Protein AF-A0A453I850-F1 (afdb_monomer_lite)

pLDDT: mean 77.27, std 9.9, range [50.84, 92.44]

Sequence (114 aa):
WMQDFEAFQTALDSDSSYSSSFTRSLSLVLDEFYNNLRSVGVSAVSGTGIDAFFEAIEASANEYMETYRSVPYHIVLQFLNELLILKTKELISCYHLTILSGLILTRGLLKRRD

Radius of gyration: 33.33 Å; chains: 1; bounding box: 68×20×93 Å

Foldseek 3Di:
DQQDLVVVVVVLVVDPDPVSVVCVVCVVVSNVVSVPDDDWDADPVVRPGVVVVVVSVVVVVVCCCPPPVCVVVVVVVVVVVVVVVVVVVVVVVVVVVVVVVVVVVVVVVVVVVD

Structure (mmCIF, N/CA/C/O backbone):
data_AF-A0A453I850-F1
#
_entry.id   AF-A0A453I850-F1
#
loop_
_atom_site.group_PDB
_atom_site.id
_atom_site.type_symbol
_atom_site.label_atom_id
_atom_site.label_alt_id
_atom_site.label_comp_id
_atom_site.label_asym_id
_atom_site.label_entity_id
_atom_site.label_seq_id
_atom_site.pdbx_PDB_ins_code
_atom_site.Cartn_x
_atom_site.Cartn_y
_atom_site.Cartn_z
_atom_site.occupancy
_atom_site.B_iso_or_equiv
_atom_site.auth_seq_id
_atom_site.auth_comp_id
_atom_site.auth_asym_id
_atom_site.auth_atom_id
_atom_site.pdbx_PDB_model_num
ATOM 1 N N . TRP A 1 1 ? 11.271 -4.985 -16.773 1.00 57.28 1 TRP A N 1
ATOM 2 C CA . TRP A 1 1 ? 12.174 -4.059 -16.065 1.00 57.28 1 TRP A CA 1
ATOM 3 C C . TRP A 1 1 ? 11.668 -3.741 -14.658 1.00 57.28 1 TRP A C 1
ATOM 5 O O . TRP A 1 1 ? 12.445 -3.905 -13.742 1.00 57.28 1 TRP A O 1
ATOM 15 N N . MET A 1 2 ? 10.392 -3.380 -14.432 1.00 59.34 2 MET A N 1
ATOM 16 C CA . MET A 1 2 ? 9.898 -3.038 -13.074 1.00 59.34 2 MET A CA 1
ATOM 17 C C . MET A 1 2 ? 9.814 -4.199 -12.063 1.00 59.34 2 MET A C 1
ATOM 19 O O . MET A 1 2 ? 9.802 -3.938 -10.872 1.00 59.34 2 MET A O 1
ATOM 23 N N . GLN A 1 3 ? 9.746 -5.452 -12.520 1.00 62.00 3 GLN A N 1
ATOM 24 C CA . GLN A 1 3 ? 9.727 -6.648 -11.656 1.00 62.00 3 GLN A CA 1
ATOM 25 C C . GLN A 1 3 ? 10.963 -7.539 -11.850 1.00 62.00 3 GLN A C 1
ATOM 27 O O . GLN A 1 3 ? 10.990 -8.682 -11.410 1.00 62.00 3 GLN A O 1
ATOM 32 N N . ASP A 1 4 ? 11.960 -7.049 -12.589 1.00 67.81 4 ASP A N 1
ATOM 33 C CA . ASP A 1 4 ? 13.152 -7.816 -12.941 1.00 67.81 4 ASP A CA 1
ATOM 34 C C . ASP A 1 4 ? 14.378 -6.927 -12.741 1.00 67.81 4 ASP A C 1
ATOM 36 O O . ASP A 1 4 ? 14.637 -6.009 -13.528 1.00 67.81 4 ASP A O 1
ATOM 40 N N . PHE A 1 5 ? 15.102 -7.215 -11.661 1.00 68.06 5 PHE A N 1
ATOM 41 C CA . PHE A 1 5 ? 16.283 -6.480 -11.229 1.00 68.06 5 PHE A CA 1
ATOM 42 C C . PHE A 1 5 ? 17.402 -6.494 -12.283 1.00 68.06 5 PHE A C 1
ATOM 44 O O . PHE A 1 5 ? 18.088 -5.489 -12.472 1.00 68.06 5 PHE A O 1
ATOM 51 N N . GLU A 1 6 ? 17.572 -7.591 -13.022 1.00 71.06 6 GLU A N 1
ATOM 52 C CA . GLU A 1 6 ? 18.621 -7.713 -14.042 1.00 71.06 6 GLU A CA 1
ATOM 53 C C . GLU A 1 6 ? 18.275 -6.880 -15.285 1.00 71.06 6 GLU A C 1
ATOM 55 O O . GLU A 1 6 ? 19.114 -6.142 -15.821 1.00 71.06 6 GLU A O 1
ATOM 60 N N . ALA A 1 7 ? 16.999 -6.894 -15.682 1.00 72.94 7 ALA A N 1
ATOM 61 C CA . ALA A 1 7 ? 16.490 -6.021 -16.735 1.00 72.94 7 ALA A CA 1
ATOM 62 C C . ALA A 1 7 ? 16.521 -4.530 -16.336 1.00 72.94 7 ALA A C 1
ATOM 64 O O . ALA A 1 7 ? 16.717 -3.671 -17.197 1.00 72.94 7 ALA A O 1
ATOM 65 N N . PHE A 1 8 ? 16.336 -4.208 -15.051 1.00 69.25 8 PHE A N 1
ATOM 66 C CA . PHE A 1 8 ? 16.454 -2.848 -14.512 1.00 69.25 8 PHE A CA 1
ATOM 67 C C . PHE A 1 8 ? 17.897 -2.331 -14.580 1.00 69.25 8 PHE A C 1
ATOM 69 O O . PHE A 1 8 ? 18.131 -1.227 -15.073 1.00 69.25 8 PHE A O 1
ATOM 76 N N . GLN A 1 9 ? 18.872 -3.146 -14.170 1.00 70.75 9 GLN A N 1
ATOM 77 C CA . GLN A 1 9 ? 20.292 -2.782 -14.226 1.00 70.75 9 GLN A CA 1
ATOM 78 C C . GLN A 1 9 ? 20.786 -2.609 -15.663 1.00 70.75 9 GLN A C 1
ATOM 80 O O . GLN A 1 9 ? 21.467 -1.633 -15.961 1.00 70.75 9 GLN A O 1
ATOM 85 N N . THR A 1 10 ? 20.365 -3.488 -16.574 1.00 76.81 10 THR A N 1
ATOM 86 C CA . THR A 1 10 ? 20.718 -3.386 -17.999 1.00 76.81 10 THR A CA 1
ATOM 87 C C . THR A 1 10 ? 20.169 -2.101 -18.633 1.00 76.81 10 THR A C 1
ATOM 89 O O . THR A 1 10 ? 20.846 -1.463 -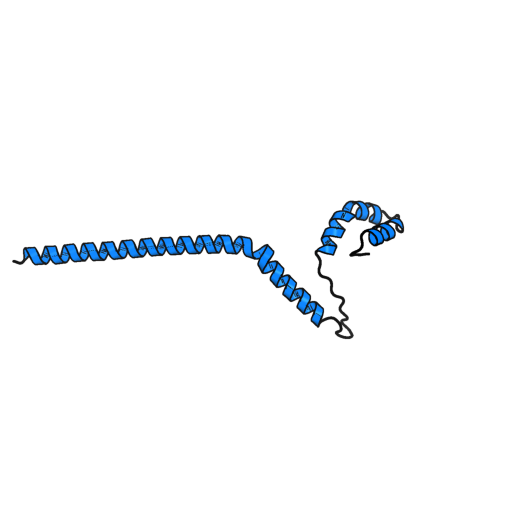19.438 1.00 76.81 10 THR A O 1
ATOM 92 N N . ALA A 1 11 ? 18.958 -1.681 -18.248 1.00 72.44 11 ALA A N 1
ATOM 93 C CA . ALA A 1 11 ? 18.382 -0.417 -18.701 1.00 72.44 11 ALA A CA 1
ATOM 94 C C . ALA A 1 11 ? 19.130 0.800 -18.125 1.00 72.44 11 ALA A C 1
ATOM 96 O O . ALA A 1 11 ? 19.368 1.764 -18.850 1.00 72.44 11 ALA A O 1
ATOM 97 N N . LEU A 1 12 ? 19.557 0.745 -16.859 1.00 70.38 12 LEU A N 1
ATOM 98 C CA . LEU A 1 12 ? 20.367 1.804 -16.245 1.00 70.38 12 LEU A CA 1
ATOM 99 C C . LEU A 1 12 ? 21.768 1.913 -16.843 1.00 70.38 12 LEU A C 1
ATOM 101 O O . LEU A 1 12 ? 22.261 3.022 -17.015 1.00 70.38 12 LEU A O 1
ATOM 105 N N . ASP A 1 13 ? 22.393 0.792 -17.191 1.00 68.06 13 ASP A N 1
ATOM 106 C CA . ASP A 1 13 ? 23.719 0.780 -17.818 1.00 68.06 13 ASP A CA 1
ATOM 107 C C . ASP A 1 13 ? 23.697 1.351 -19.241 1.00 68.06 13 ASP A C 1
ATOM 109 O O . ASP A 1 13 ? 24.721 1.822 -19.738 1.00 68.06 13 ASP A O 1
ATOM 113 N N . SER A 1 14 ? 22.523 1.369 -19.878 1.00 68.88 14 SER A N 1
ATOM 114 C CA . SER A 1 14 ? 22.321 1.998 -21.185 1.00 68.88 14 SER A CA 1
ATOM 115 C C . SER A 1 14 ? 22.168 3.526 -21.135 1.00 68.88 14 SER A C 1
ATOM 117 O O . SER A 1 14 ? 22.311 4.177 -22.171 1.00 68.88 14 SER A O 1
ATOM 119 N N . ASP A 1 15 ? 21.924 4.113 -19.957 1.00 64.12 15 ASP A N 1
ATOM 120 C CA . ASP A 1 15 ? 21.710 5.552 -19.777 1.00 64.12 15 ASP A CA 1
ATOM 121 C C . ASP A 1 15 ? 22.765 6.127 -18.813 1.00 64.12 15 ASP A C 1
ATOM 123 O O . ASP A 1 15 ? 22.722 5.907 -17.609 1.00 64.12 15 ASP A O 1
ATOM 127 N N . SER A 1 16 ? 23.755 6.875 -19.310 1.00 61.62 16 SER A N 1
ATOM 128 C CA . SER A 1 16 ? 24.848 7.428 -18.483 1.00 61.62 16 SER A CA 1
ATOM 129 C C . SER A 1 16 ? 24.521 8.787 -17.839 1.00 61.62 16 SER A C 1
ATOM 131 O O . SER A 1 16 ? 25.422 9.526 -17.437 1.00 61.62 16 SER A O 1
ATOM 133 N N . SER A 1 17 ? 23.243 9.164 -17.798 1.00 69.12 17 SER A N 1
ATOM 134 C CA . SER A 1 17 ? 22.773 10.450 -17.276 1.00 69.12 17 SER A CA 1
ATOM 135 C C . SER A 1 17 ? 22.871 10.535 -15.744 1.00 69.12 17 SER A C 1
ATOM 137 O O . SER A 1 17 ? 22.851 9.529 -15.049 1.00 69.12 17 SER A O 1
ATOM 139 N N . TYR A 1 18 ? 22.902 11.742 -15.164 1.00 55.81 18 TYR A N 1
ATOM 140 C CA . TYR A 1 18 ? 22.868 11.935 -13.696 1.00 55.81 18 TYR A CA 1
ATOM 141 C C . TYR A 1 18 ? 21.721 11.159 -13.011 1.00 55.81 18 TYR A C 1
ATOM 143 O O . TYR A 1 18 ? 21.893 10.607 -11.921 1.00 55.81 18 TYR A O 1
ATOM 151 N N . SER A 1 19 ? 20.581 11.039 -13.698 1.00 65.44 19 SER A N 1
ATOM 152 C CA . SER A 1 19 ? 19.441 10.220 -13.286 1.00 65.44 19 SER A CA 1
ATOM 153 C C . SER A 1 19 ? 19.797 8.746 -13.059 1.00 65.44 19 SER A C 1
ATOM 155 O O . SER A 1 19 ? 19.277 8.157 -12.121 1.00 65.44 19 SER A O 1
ATOM 157 N N . SER A 1 20 ? 20.712 8.143 -13.827 1.00 66.75 20 SER A N 1
ATOM 158 C CA . SER A 1 20 ? 21.073 6.729 -13.658 1.00 66.75 20 SER A CA 1
ATOM 159 C C . SER A 1 20 ? 21.977 6.475 -12.457 1.00 66.75 20 SER A C 1
ATOM 161 O O . SER A 1 20 ? 21.801 5.478 -11.761 1.00 66.75 20 SER A O 1
ATOM 163 N N . SER A 1 21 ? 22.881 7.405 -12.131 1.00 66.69 21 SER A N 1
ATOM 164 C CA . SER A 1 21 ? 23.682 7.328 -10.899 1.00 66.69 21 SER A CA 1
ATOM 165 C C . SER A 1 21 ? 22.808 7.474 -9.645 1.00 66.69 21 SER A C 1
ATOM 167 O O . SER A 1 21 ? 22.995 6.744 -8.670 1.00 66.69 21 SER A O 1
ATOM 169 N N . PHE A 1 22 ? 21.806 8.361 -9.685 1.00 72.25 22 PHE A N 1
ATOM 170 C CA . PHE A 1 22 ? 20.808 8.498 -8.620 1.00 72.25 22 PHE A CA 1
ATOM 171 C C . PHE A 1 22 ? 19.920 7.250 -8.502 1.00 72.25 22 PHE A C 1
ATOM 173 O O . PHE A 1 22 ? 19.811 6.671 -7.421 1.00 72.25 22 PHE A O 1
ATOM 180 N N . THR A 1 23 ? 19.354 6.767 -9.609 1.00 71.56 23 THR A N 1
ATOM 181 C CA . THR A 1 23 ? 18.512 5.564 -9.620 1.00 71.56 23 THR A CA 1
ATOM 182 C C . THR A 1 23 ? 19.285 4.306 -9.214 1.00 71.56 23 THR A C 1
ATOM 184 O O . THR A 1 23 ? 18.735 3.464 -8.512 1.00 71.56 23 THR A O 1
ATOM 187 N N . ARG A 1 24 ? 20.584 4.206 -9.530 1.00 75.00 24 ARG A N 1
ATOM 188 C CA . ARG A 1 24 ? 21.463 3.135 -9.031 1.00 75.00 24 ARG A CA 1
ATOM 189 C C . ARG A 1 24 ? 21.610 3.187 -7.507 1.00 75.00 24 ARG A C 1
ATOM 191 O O . ARG A 1 24 ? 21.536 2.139 -6.868 1.00 75.00 24 ARG A O 1
ATOM 198 N N . SER A 1 25 ? 21.736 4.381 -6.917 1.00 78.00 25 SER A N 1
ATOM 199 C CA . SER A 1 25 ? 21.774 4.550 -5.453 1.00 78.00 25 SER A CA 1
ATOM 200 C C . SER A 1 25 ? 20.447 4.217 -4.753 1.00 78.00 25 SER A C 1
ATOM 202 O O . SER A 1 25 ? 20.457 3.838 -3.586 1.00 78.00 25 SER A O 1
ATOM 204 N N . LEU A 1 26 ? 19.322 4.289 -5.473 1.00 75.75 26 LEU A N 1
ATOM 205 C CA . LEU A 1 26 ? 17.982 3.950 -4.976 1.00 75.75 26 LEU A CA 1
ATOM 206 C C . LEU A 1 26 ? 17.475 2.570 -5.418 1.00 75.75 26 LEU A C 1
ATOM 208 O O . LEU A 1 26 ? 16.368 2.194 -5.049 1.00 75.75 26 LEU A O 1
ATOM 212 N N . SER A 1 27 ? 18.254 1.820 -6.196 1.00 75.06 27 SER A N 1
ATOM 213 C CA . SER A 1 27 ? 17.817 0.591 -6.877 1.00 75.06 27 SER A CA 1
ATOM 214 C C . SER A 1 27 ? 17.162 -0.434 -5.947 1.00 75.06 27 SER A C 1
ATOM 216 O O . SER A 1 27 ? 16.106 -0.956 -6.281 1.00 75.06 27 SER A O 1
ATOM 218 N N . LEU A 1 28 ? 17.723 -0.655 -4.753 1.00 71.69 28 LEU A N 1
ATOM 219 C CA . LEU A 1 28 ? 17.167 -1.573 -3.749 1.00 71.69 28 LEU A CA 1
ATOM 220 C C . LEU A 1 28 ? 15.834 -1.085 -3.164 1.00 71.69 28 LEU A C 1
ATOM 222 O O . LEU A 1 28 ? 14.913 -1.871 -2.979 1.00 71.69 28 LEU A O 1
ATOM 226 N N . VAL A 1 29 ? 15.717 0.220 -2.907 1.00 77.62 29 VAL A N 1
ATOM 227 C CA . VAL A 1 29 ? 14.480 0.825 -2.385 1.00 77.62 29 VAL A CA 1
ATOM 228 C C . VAL A 1 29 ? 13.388 0.810 -3.452 1.00 77.62 29 VAL A C 1
ATOM 230 O O . VAL A 1 29 ? 12.221 0.593 -3.147 1.00 77.62 29 VAL A O 1
ATOM 233 N N . LEU A 1 30 ? 13.763 1.037 -4.711 1.00 74.94 30 LEU A N 1
ATOM 234 C CA . LEU A 1 30 ? 12.842 1.001 -5.840 1.00 74.94 30 LEU A CA 1
ATOM 235 C C . LEU A 1 30 ? 12.367 -0.421 -6.136 1.00 74.94 30 LEU A C 1
ATOM 237 O O . LEU A 1 30 ? 11.190 -0.591 -6.424 1.00 74.94 30 LEU A O 1
ATOM 241 N N . ASP A 1 31 ? 13.237 -1.424 -6.026 1.00 74.81 31 ASP A N 1
ATOM 242 C CA . ASP A 1 31 ? 12.850 -2.830 -6.170 1.00 74.81 31 ASP A CA 1
ATOM 243 C C . ASP A 1 31 ? 11.802 -3.221 -5.119 1.00 74.81 31 ASP A C 1
ATOM 245 O O . ASP A 1 31 ? 10.715 -3.686 -5.458 1.00 74.81 31 ASP A O 1
ATOM 249 N N . GLU A 1 32 ? 12.049 -2.913 -3.844 1.00 74.12 32 GLU A N 1
ATOM 250 C CA . GLU A 1 32 ? 11.069 -3.150 -2.779 1.00 74.12 32 GLU A CA 1
ATOM 251 C C . GLU A 1 32 ? 9.777 -2.337 -2.986 1.00 74.12 32 GLU A C 1
ATOM 253 O O . GLU A 1 32 ? 8.674 -2.845 -2.784 1.00 74.12 32 GLU A O 1
ATOM 258 N N . PHE A 1 33 ? 9.879 -1.094 -3.457 1.00 75.75 33 PHE A N 1
ATOM 259 C CA . PHE A 1 33 ? 8.715 -0.261 -3.755 1.00 75.75 33 PHE A CA 1
ATOM 260 C C . PHE A 1 33 ? 7.854 -0.829 -4.895 1.00 75.75 33 PHE A C 1
ATOM 262 O O . PHE A 1 33 ? 6.634 -0.902 -4.755 1.00 75.75 33 PHE A O 1
ATOM 269 N N . TYR A 1 34 ? 8.462 -1.257 -6.006 1.00 73.81 34 TYR A N 1
ATOM 270 C CA . TYR A 1 34 ? 7.733 -1.807 -7.155 1.00 73.81 34 TYR A CA 1
ATOM 271 C C . TYR A 1 34 ? 7.208 -3.223 -6.903 1.00 73.81 34 TYR A C 1
ATOM 273 O O . TYR A 1 34 ? 6.150 -3.566 -7.429 1.00 73.81 34 TYR A O 1
ATOM 281 N N . ASN A 1 35 ? 7.881 -4.012 -6.062 1.00 74.25 35 ASN A N 1
ATOM 282 C CA . ASN A 1 35 ? 7.402 -5.334 -5.655 1.00 74.25 35 ASN A CA 1
ATOM 283 C C . ASN A 1 35 ? 6.158 -5.256 -4.758 1.00 74.25 35 ASN A C 1
ATOM 285 O O . ASN A 1 35 ? 5.279 -6.110 -4.850 1.00 74.25 35 ASN A O 1
ATOM 289 N N . ASN A 1 36 ? 6.046 -4.213 -3.932 1.00 74.25 36 ASN A N 1
ATOM 290 C CA . ASN A 1 36 ? 4.885 -4.010 -3.063 1.00 74.25 36 ASN A CA 1
ATOM 291 C C . ASN A 1 36 ? 3.708 -3.300 -3.760 1.00 74.25 36 ASN A C 1
ATOM 293 O O . ASN A 1 36 ? 2.610 -3.233 -3.205 1.00 74.25 36 ASN A O 1
ATOM 297 N N . LEU A 1 37 ? 3.899 -2.758 -4.969 1.00 76.62 37 LEU A N 1
ATOM 298 C CA . LEU A 1 37 ? 2.876 -1.968 -5.649 1.00 76.62 37 LEU A CA 1
ATOM 299 C C . LEU A 1 37 ? 2.077 -2.815 -6.644 1.00 76.62 37 LEU A C 1
ATOM 301 O O . LEU A 1 37 ? 2.576 -3.273 -7.672 1.00 76.62 37 LEU A O 1
ATOM 305 N N . ARG A 1 38 ? 0.782 -2.972 -6.372 1.00 77.44 38 ARG A N 1
ATOM 306 C CA . ARG A 1 38 ? -0.140 -3.646 -7.290 1.00 77.44 38 ARG A CA 1
ATOM 307 C C . ARG A 1 38 ? -0.457 -2.734 -8.467 1.00 77.44 38 ARG A C 1
ATOM 309 O O . ARG A 1 38 ? -1.070 -1.683 -8.302 1.00 77.44 38 ARG A O 1
ATOM 316 N N . SER A 1 39 ? -0.025 -3.135 -9.658 1.00 79.19 39 SER A N 1
ATOM 317 C CA . SER A 1 39 ? -0.231 -2.382 -10.896 1.00 79.19 39 SER A CA 1
ATOM 318 C C . SER A 1 39 ? -1.166 -3.134 -11.841 1.00 79.19 39 SER A C 1
ATOM 320 O O . SER A 1 39 ? -1.049 -4.344 -12.023 1.0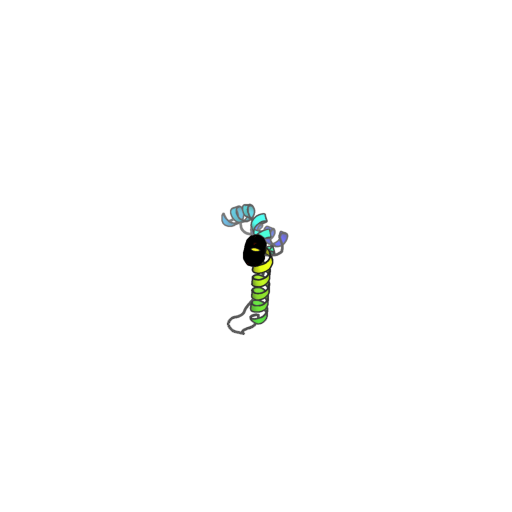0 79.19 39 SER A O 1
ATOM 322 N N . VAL A 1 40 ? -2.114 -2.410 -12.441 1.00 82.06 40 VAL A N 1
ATOM 323 C CA . VAL A 1 40 ? -3.069 -2.945 -13.421 1.00 82.06 40 VAL A CA 1
ATOM 324 C C . VAL A 1 40 ? -3.099 -2.011 -14.624 1.00 82.06 40 VAL A C 1
ATOM 326 O O . VAL A 1 40 ? -3.216 -0.795 -14.475 1.00 82.06 40 VAL A O 1
ATOM 329 N N . GLY A 1 41 ? -2.974 -2.571 -15.827 1.00 81.75 41 GLY A N 1
ATOM 330 C CA . GLY A 1 41 ? -3.103 -1.813 -17.068 1.00 81.75 41 GLY A CA 1
ATOM 331 C C . GLY A 1 41 ? -4.571 -1.572 -17.406 1.00 81.75 41 GLY A C 1
ATOM 332 O O . GLY A 1 41 ? -5.325 -2.529 -17.571 1.00 81.75 41 GLY A O 1
ATOM 333 N N . VAL A 1 42 ? -4.968 -0.306 -17.548 1.00 84.19 42 VAL A N 1
ATOM 334 C CA . VAL A 1 42 ? -6.331 0.077 -17.941 1.00 84.19 42 VAL A CA 1
ATOM 335 C C . VAL A 1 42 ? -6.321 0.913 -19.213 1.00 84.19 42 VAL A C 1
ATOM 337 O O . VAL A 1 42 ? -5.446 1.754 -19.416 1.00 84.19 42 VAL A O 1
ATOM 340 N N . SER A 1 43 ? -7.319 0.703 -20.068 1.00 83.25 43 SER A N 1
ATOM 341 C CA . SER A 1 43 ? -7.568 1.549 -21.235 1.00 83.25 43 SER A CA 1
ATOM 342 C C . SER A 1 43 ? -8.869 2.315 -21.043 1.00 83.25 43 SER A C 1
ATOM 344 O O . SER A 1 43 ? -9.950 1.727 -21.031 1.00 83.25 43 SER A O 1
ATOM 346 N N . ALA A 1 44 ? -8.773 3.642 -20.947 1.00 78.00 44 ALA A N 1
ATOM 347 C CA . ALA A 1 44 ? -9.934 4.522 -20.812 1.00 78.00 44 ALA A CA 1
ATOM 348 C C . ALA A 1 44 ? -10.825 4.550 -22.070 1.00 78.00 44 ALA A C 1
ATOM 350 O O . ALA A 1 44 ? -11.985 4.938 -21.992 1.00 78.00 44 ALA A O 1
ATOM 351 N N . VAL A 1 45 ? -10.288 4.142 -23.227 1.00 77.50 45 VAL A N 1
ATOM 352 C CA . VAL A 1 45 ? -10.994 4.185 -24.519 1.00 77.50 45 VAL A CA 1
ATOM 353 C C . VAL A 1 45 ? -11.824 2.924 -24.750 1.00 77.50 45 VAL A C 1
ATOM 355 O O . VAL A 1 45 ? -12.959 3.008 -25.205 1.00 77.50 45 VAL A O 1
ATOM 358 N N . SER A 1 46 ? -11.265 1.753 -24.441 1.00 78.44 46 SER A N 1
ATOM 359 C CA . SER A 1 46 ? -11.925 0.455 -24.639 1.00 78.44 46 SER A CA 1
ATOM 360 C C . SER A 1 46 ? -12.576 -0.098 -23.370 1.00 78.44 46 SER A C 1
ATOM 362 O O . SER A 1 46 ? -13.252 -1.119 -23.439 1.00 78.44 46 SER A O 1
ATOM 364 N N . GLY A 1 47 ? -12.348 0.526 -22.208 1.00 76.44 47 GLY A N 1
ATOM 365 C CA . GLY A 1 47 ? -12.814 0.034 -20.906 1.00 76.44 47 GLY A CA 1
ATOM 366 C C . GLY A 1 47 ? -12.119 -1.250 -20.439 1.00 76.44 47 GLY A C 1
ATOM 367 O O . GLY A 1 47 ? -12.458 -1.801 -19.395 1.00 76.44 47 GLY A O 1
ATOM 368 N N . THR A 1 48 ? -11.134 -1.744 -21.191 1.00 82.50 48 THR A N 1
ATOM 369 C CA . THR A 1 48 ? -10.425 -2.987 -20.880 1.00 82.50 48 THR A CA 1
ATOM 370 C C . THR A 1 48 ? -9.544 -2.803 -19.647 1.00 82.50 48 THR A C 1
ATOM 372 O O . THR A 1 48 ? -8.755 -1.857 -19.591 1.00 82.50 48 THR A O 1
ATOM 375 N N . GLY A 1 49 ? -9.654 -3.729 -18.692 1.00 82.19 49 GLY A N 1
ATOM 376 C CA . GLY A 1 49 ? -8.850 -3.752 -17.465 1.00 82.19 49 GLY A CA 1
ATOM 377 C C . GLY A 1 49 ? -9.484 -3.049 -16.260 1.00 82.19 49 GLY A C 1
ATOM 378 O O . GLY A 1 49 ? -8.914 -3.107 -15.175 1.00 82.19 49 GLY A O 1
ATOM 379 N N . ILE A 1 50 ? -10.658 -2.422 -16.414 1.00 83.81 50 ILE A N 1
ATOM 380 C CA . ILE A 1 50 ? -11.350 -1.730 -15.312 1.00 83.81 50 ILE A CA 1
ATOM 381 C C . ILE A 1 50 ? -11.797 -2.704 -14.208 1.00 83.81 50 ILE A C 1
ATOM 383 O O . ILE A 1 50 ? -11.656 -2.381 -13.032 1.00 83.81 50 ILE A O 1
ATOM 387 N N . ASP A 1 51 ? -12.264 -3.904 -14.560 1.00 84.81 51 ASP A N 1
ATOM 388 C CA . ASP A 1 51 ? -12.684 -4.904 -13.565 1.00 84.81 51 ASP A CA 1
ATOM 389 C C . ASP A 1 51 ? -11.508 -5.338 -12.676 1.00 84.81 51 ASP A C 1
ATOM 391 O O . ASP A 1 51 ? -11.590 -5.283 -11.450 1.00 84.81 51 ASP A O 1
ATOM 395 N N . ALA A 1 52 ? -10.366 -5.649 -13.297 1.00 84.81 52 ALA A N 1
ATOM 396 C CA . ALA A 1 52 ? -9.130 -5.990 -12.592 1.00 84.81 52 ALA A CA 1
ATOM 397 C C . ALA A 1 52 ? -8.593 -4.820 -11.743 1.00 84.81 52 ALA A C 1
ATOM 399 O O . ALA A 1 52 ? -7.970 -5.031 -10.705 1.00 84.81 52 ALA A O 1
ATOM 400 N N . PHE A 1 53 ? -8.839 -3.575 -12.160 1.00 85.88 53 PHE A N 1
ATOM 401 C CA . PHE A 1 53 ? -8.483 -2.390 -11.382 1.00 85.88 53 PHE A CA 1
ATOM 402 C C . PHE A 1 53 ? -9.321 -2.270 -10.105 1.00 85.88 53 PHE A C 1
ATOM 404 O O . PHE A 1 53 ? -8.764 -2.014 -9.037 1.00 85.88 53 PHE A O 1
ATOM 411 N N . PHE A 1 54 ? -10.636 -2.496 -10.183 1.00 86.75 54 PHE A N 1
ATOM 412 C CA . PHE A 1 54 ? -11.495 -2.482 -8.997 1.00 86.75 54 PHE A CA 1
ATOM 413 C C . PHE A 1 54 ? -11.176 -3.628 -8.033 1.00 86.75 54 PHE A C 1
ATOM 415 O O . PHE A 1 54 ? -11.104 -3.389 -6.828 1.00 86.75 54 PHE A O 1
ATOM 422 N N . GLU A 1 55 ? -10.889 -4.824 -8.546 1.00 88.75 55 GLU A N 1
ATOM 423 C CA . GLU A 1 55 ? -10.437 -5.961 -7.732 1.00 88.75 55 GLU A CA 1
ATOM 424 C C . GLU A 1 55 ? -9.114 -5.648 -7.008 1.00 88.75 55 GLU A C 1
ATOM 426 O O . GLU A 1 55 ? -8.978 -5.862 -5.800 1.00 88.75 55 GLU A O 1
ATOM 431 N N . ALA A 1 56 ? -8.149 -5.047 -7.714 1.00 87.00 56 ALA A N 1
ATOM 432 C CA . ALA A 1 56 ? -6.889 -4.622 -7.115 1.00 87.00 56 ALA A CA 1
ATOM 433 C C . ALA A 1 56 ? -7.085 -3.541 -6.036 1.00 87.00 56 ALA A C 1
ATOM 435 O O . ALA A 1 56 ? -6.379 -3.564 -5.022 1.00 87.00 56 ALA A O 1
ATOM 436 N N . ILE A 1 57 ? -8.043 -2.622 -6.205 1.00 87.19 57 ILE A N 1
ATOM 437 C CA . ILE A 1 57 ? -8.397 -1.626 -5.180 1.00 87.19 57 ILE A CA 1
ATOM 438 C C . ILE A 1 57 ? -9.020 -2.295 -3.959 1.00 87.19 57 ILE A C 1
ATOM 440 O O . ILE A 1 57 ? -8.606 -1.996 -2.840 1.00 87.19 57 ILE A O 1
ATOM 444 N N . GLU A 1 58 ? -9.987 -3.190 -4.147 1.00 88.38 58 GLU A N 1
ATOM 445 C CA . GLU A 1 58 ? -10.677 -3.859 -3.043 1.00 88.38 58 GLU A CA 1
ATOM 446 C C . GLU A 1 58 ? -9.694 -4.666 -2.191 1.00 88.38 58 GLU A C 1
ATOM 448 O O . GLU A 1 58 ? -9.623 -4.490 -0.974 1.00 88.38 58 GLU A O 1
ATOM 453 N N . ALA A 1 59 ? -8.829 -5.452 -2.832 1.00 86.00 59 ALA A N 1
ATOM 454 C CA . ALA A 1 59 ? -7.770 -6.160 -2.129 1.00 86.00 59 ALA A CA 1
ATOM 455 C C . ALA A 1 59 ? -6.783 -5.194 -1.429 1.00 86.00 59 ALA A C 1
ATOM 457 O O . ALA A 1 59 ? -6.172 -5.557 -0.428 1.00 86.00 59 ALA A O 1
ATOM 458 N N . SER A 1 60 ? -6.582 -3.970 -1.944 1.00 84.75 60 SER A N 1
ATOM 459 C CA . SER A 1 60 ? -5.707 -2.944 -1.324 1.00 84.75 60 SER A CA 1
ATOM 460 C C . SER A 1 60 ? -6.354 -2.320 -0.105 1.00 84.75 60 SER A C 1
ATOM 462 O O . SER A 1 60 ? -5.696 -2.111 0.912 1.00 84.75 60 SER A O 1
ATOM 464 N N . ALA A 1 61 ? -7.659 -2.079 -0.174 1.00 85.31 61 ALA A N 1
ATOM 465 C CA . ALA A 1 61 ? -8.440 -1.628 0.961 1.00 85.31 61 ALA A CA 1
ATOM 466 C C . ALA A 1 61 ? -8.445 -2.678 2.083 1.00 85.31 61 ALA A C 1
ATOM 468 O O . ALA A 1 61 ? -8.242 -2.320 3.243 1.00 85.31 61 ALA A O 1
ATOM 469 N N . ASN A 1 62 ? -8.605 -3.960 1.747 1.00 84.94 62 ASN A N 1
ATOM 470 C CA . ASN A 1 62 ? -8.577 -5.049 2.725 1.00 84.94 62 ASN A CA 1
ATOM 471 C C . ASN A 1 62 ? -7.204 -5.172 3.403 1.00 84.94 62 ASN A C 1
ATOM 473 O O . ASN A 1 62 ? -7.134 -5.144 4.630 1.00 84.94 62 ASN A O 1
ATOM 477 N N . GLU A 1 63 ? -6.112 -5.181 2.630 1.00 82.50 63 GLU A N 1
ATOM 478 C CA . GLU A 1 63 ? -4.747 -5.186 3.179 1.00 82.50 63 GLU A CA 1
ATOM 479 C C . GLU A 1 63 ? -4.487 -3.974 4.091 1.00 82.50 63 GLU A C 1
ATOM 481 O O . GLU A 1 63 ? -3.910 -4.104 5.171 1.00 82.50 63 GLU A O 1
ATOM 486 N N . TYR A 1 64 ? -4.970 -2.786 3.715 1.00 81.44 64 TYR A N 1
ATOM 487 C CA . TYR A 1 64 ? -4.866 -1.596 4.559 1.00 81.44 64 TYR A CA 1
ATOM 488 C C . TYR A 1 64 ? -5.606 -1.762 5.896 1.00 81.44 64 TYR A C 1
ATOM 490 O O . TYR A 1 64 ? -5.086 -1.407 6.960 1.00 81.44 64 TYR A O 1
ATOM 498 N N . MET A 1 65 ? -6.822 -2.308 5.857 1.00 78.50 65 MET A N 1
ATOM 499 C CA . MET A 1 65 ? -7.636 -2.541 7.050 1.00 78.50 65 MET A CA 1
ATOM 500 C C . MET A 1 65 ? -6.995 -3.570 7.990 1.00 78.50 65 MET A C 1
ATOM 502 O O . MET A 1 65 ? -6.991 -3.367 9.206 1.00 78.50 65 MET A O 1
ATOM 506 N N . GLU A 1 66 ? -6.425 -4.637 7.437 1.00 77.69 66 GLU A N 1
ATOM 507 C CA . GLU A 1 66 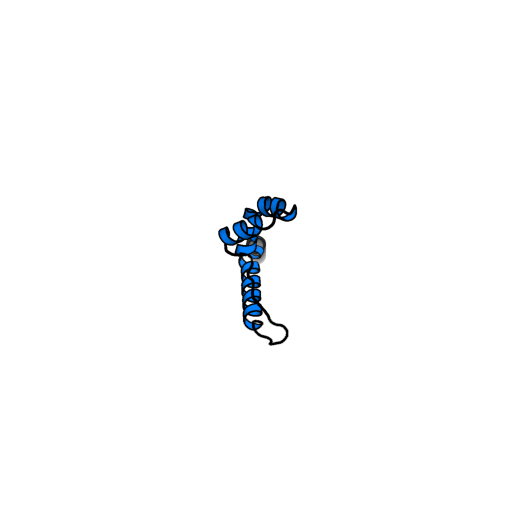? -5.821 -5.731 8.201 1.00 77.69 66 GLU A CA 1
ATOM 508 C C . GLU A 1 66 ? -4.422 -5.404 8.720 1.00 77.69 66 GLU A C 1
ATOM 510 O O . GLU A 1 66 ? -4.133 -5.668 9.884 1.00 77.69 66 GLU A O 1
ATOM 515 N N . THR A 1 67 ? -3.560 -4.793 7.914 1.00 74.19 67 THR A N 1
ATOM 516 C CA . THR A 1 67 ? -2.146 -4.604 8.274 1.00 74.19 67 THR A CA 1
ATOM 517 C C . THR A 1 67 ? -1.904 -3.264 8.962 1.00 74.19 67 THR A C 1
ATOM 519 O O . THR A 1 67 ? -1.181 -3.188 9.954 1.00 74.19 67 THR A O 1
ATOM 522 N N . TYR A 1 68 ? -2.541 -2.194 8.479 1.00 68.88 68 TYR A N 1
ATOM 523 C CA . TYR A 1 68 ? -2.252 -0.833 8.940 1.00 68.88 68 TYR A CA 1
ATOM 524 C C . TYR A 1 68 ? -3.281 -0.307 9.941 1.00 68.88 68 TYR A C 1
ATOM 526 O O . TYR A 1 68 ? -2.926 0.422 10.870 1.00 68.88 68 TYR A O 1
ATOM 534 N N . ARG A 1 69 ? -4.560 -0.674 9.786 1.00 63.38 69 ARG A N 1
ATOM 535 C CA . ARG A 1 69 ? -5.623 -0.230 10.698 1.00 63.38 69 ARG A CA 1
ATOM 536 C C . ARG A 1 69 ? -5.827 -1.175 11.886 1.00 63.38 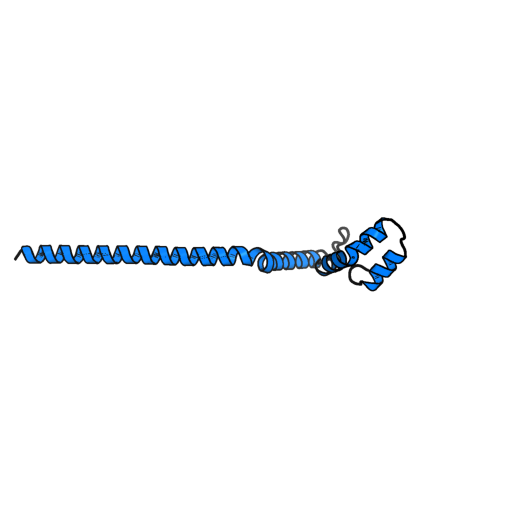69 ARG A C 1
ATOM 538 O O . ARG A 1 69 ? -6.143 -0.691 12.967 1.00 63.38 69 ARG A O 1
ATOM 545 N N . SER A 1 70 ? -5.645 -2.487 11.746 1.00 59.53 70 SER A N 1
ATOM 546 C CA . SER A 1 70 ? -5.989 -3.428 12.826 1.00 59.53 70 SER A CA 1
ATOM 547 C C . SER A 1 70 ? -5.222 -3.168 14.127 1.00 59.53 70 SER A C 1
ATOM 549 O O . SER A 1 70 ? -5.831 -3.192 15.191 1.00 59.53 70 SER A O 1
ATOM 551 N N . VAL A 1 71 ? -3.932 -2.827 14.065 1.00 59.12 71 VAL A N 1
ATOM 552 C CA . VAL A 1 71 ? -3.062 -2.695 15.245 1.00 59.12 71 VAL A CA 1
ATOM 553 C C . VAL A 1 71 ? -3.532 -1.602 16.224 1.00 59.12 71 VAL A C 1
ATOM 555 O O . VAL A 1 71 ? -3.710 -1.916 17.404 1.00 59.12 71 VAL A O 1
ATOM 558 N N . PRO A 1 72 ? -3.804 -0.348 15.803 1.00 61.44 72 PRO A N 1
ATOM 559 C CA . PRO A 1 72 ? -4.307 0.670 16.726 1.00 61.44 72 PRO A CA 1
ATOM 560 C C . PRO A 1 72 ? -5.730 0.384 17.226 1.00 61.44 72 PRO A C 1
ATOM 562 O O . PRO A 1 72 ? -6.021 0.618 18.398 1.00 61.44 72 PRO A O 1
ATOM 565 N N . TYR A 1 73 ? -6.619 -0.155 16.385 1.00 61.44 73 TYR A N 1
ATOM 566 C CA . TYR A 1 73 ? -8.012 -0.387 16.783 1.00 61.44 73 TYR A CA 1
ATOM 567 C C . TYR A 1 73 ? -8.169 -1.614 17.681 1.00 61.44 73 TYR A C 1
ATOM 569 O O . TYR A 1 73 ? -8.934 -1.545 18.635 1.00 61.44 73 TYR A O 1
ATOM 577 N N . HIS A 1 74 ? -7.431 -2.700 17.440 1.00 67.50 74 HIS A N 1
ATOM 578 C CA . HIS A 1 74 ? -7.402 -3.877 18.315 1.00 67.50 74 HIS A CA 1
ATOM 579 C C . HIS A 1 74 ? -7.008 -3.478 19.739 1.00 67.50 74 HIS A C 1
ATOM 581 O O . HIS A 1 74 ? -7.721 -3.805 20.683 1.00 67.50 74 HIS A O 1
ATOM 587 N N . ILE A 1 75 ? -5.925 -2.708 19.889 1.00 74.12 75 ILE A N 1
ATOM 588 C CA . ILE A 1 75 ? -5.437 -2.288 21.205 1.00 74.12 75 ILE A CA 1
ATOM 589 C C . ILE A 1 75 ? -6.486 -1.401 21.884 1.00 74.12 75 ILE A C 1
ATOM 591 O O . ILE A 1 75 ? -6.875 -1.663 23.019 1.00 74.12 75 ILE A O 1
ATOM 595 N N . VAL A 1 76 ? -7.007 -0.390 21.182 1.00 80.62 76 VAL A N 1
ATOM 596 C CA . VAL A 1 76 ? -8.005 0.532 21.747 1.00 80.62 76 VAL A CA 1
ATOM 597 C C . VAL A 1 76 ? -9.313 -0.185 22.100 1.00 80.62 76 VAL A C 1
ATOM 599 O O . VAL A 1 76 ? -9.858 0.052 23.175 1.00 80.62 76 VAL A O 1
ATOM 602 N N . LEU A 1 77 ? -9.811 -1.086 21.251 1.00 79.44 77 LEU A N 1
ATOM 603 C CA . LEU A 1 77 ? -11.029 -1.858 21.518 1.00 79.44 77 LEU A CA 1
ATOM 604 C C . LEU A 1 77 ? -10.843 -2.832 22.686 1.00 79.44 77 LEU A C 1
ATOM 606 O O . LEU A 1 77 ? -11.751 -2.951 23.507 1.00 79.44 77 LEU A O 1
ATOM 610 N N . GLN A 1 78 ? -9.671 -3.464 22.813 1.00 80.69 78 GLN A N 1
ATOM 611 C CA . GLN A 1 78 ? -9.326 -4.305 23.963 1.00 80.69 78 GLN A CA 1
ATOM 612 C C . GLN A 1 78 ? -9.372 -3.484 25.263 1.00 80.69 78 GLN A C 1
ATOM 614 O O . GLN A 1 78 ? -10.053 -3.867 26.215 1.00 80.69 78 GLN A O 1
ATOM 619 N N . PHE A 1 79 ? -8.736 -2.306 25.274 1.00 85.75 79 PHE A N 1
ATOM 620 C CA . PHE A 1 79 ? -8.750 -1.393 26.422 1.00 85.75 79 PHE A CA 1
ATOM 621 C C . PHE A 1 79 ? -10.160 -0.899 26.772 1.00 85.75 79 PHE A C 1
ATOM 623 O O . PHE A 1 79 ? -10.534 -0.872 27.945 1.00 85.75 79 PHE A O 1
ATOM 630 N N . LEU A 1 80 ? -10.964 -0.516 25.774 1.00 87.88 80 LEU A N 1
ATOM 631 C CA . LEU A 1 80 ? -12.339 -0.060 25.994 1.00 87.88 80 LEU A CA 1
ATOM 632 C C . LEU A 1 80 ? -13.232 -1.177 26.548 1.00 87.88 80 LEU A C 1
ATOM 634 O O . LEU A 1 80 ? -14.064 -0.911 27.415 1.00 87.88 80 LEU A O 1
ATOM 638 N N . ASN A 1 81 ? -13.045 -2.418 26.091 1.00 87.31 81 ASN A N 1
ATOM 639 C CA . ASN A 1 81 ? -13.797 -3.567 26.586 1.00 87.31 81 ASN A CA 1
ATOM 640 C C . ASN A 1 81 ? -13.450 -3.867 28.054 1.00 87.31 81 ASN A C 1
ATOM 642 O O . ASN A 1 81 ? -14.348 -4.001 28.886 1.00 87.31 81 ASN A O 1
ATOM 646 N N . GLU A 1 82 ? -12.164 -3.854 28.417 1.00 91.06 82 GLU A N 1
ATOM 647 C CA . GLU A 1 82 ? -11.754 -4.013 29.818 1.00 91.06 82 GLU A CA 1
ATOM 648 C C . GLU A 1 82 ? -12.284 -2.889 30.720 1.00 91.06 82 GLU A C 1
ATOM 650 O O . GLU A 1 82 ? -12.808 -3.159 31.805 1.00 91.06 82 GLU A O 1
ATOM 655 N N . LEU A 1 83 ? -12.239 -1.635 30.260 1.00 89.50 83 LEU A N 1
ATOM 656 C CA . LEU A 1 83 ? -12.810 -0.496 30.987 1.00 89.50 83 LEU A CA 1
ATOM 657 C C . LEU A 1 83 ? -14.324 -0.639 31.193 1.00 89.50 83 LEU A C 1
ATOM 659 O O . LEU A 1 83 ? -14.827 -0.350 32.281 1.00 89.50 83 LEU A O 1
ATOM 663 N N . LEU A 1 84 ? -15.057 -1.107 30.180 1.00 90.19 84 LEU A N 1
ATOM 664 C CA . LEU A 1 84 ? -16.502 -1.328 30.264 1.00 90.19 84 LEU A CA 1
ATOM 665 C C . LEU A 1 84 ? -16.840 -2.465 31.243 1.00 90.19 84 LEU A C 1
ATOM 667 O O . LEU A 1 84 ? -17.756 -2.331 32.062 1.00 90.19 84 LEU A O 1
ATOM 671 N N . ILE A 1 85 ? -16.064 -3.551 31.232 1.00 91.06 85 ILE A N 1
ATOM 672 C CA . ILE A 1 85 ? -16.198 -4.664 32.184 1.00 91.06 85 ILE A CA 1
ATOM 673 C C . ILE A 1 85 ? -15.915 -4.197 33.621 1.00 91.06 85 ILE A C 1
ATOM 675 O O . ILE A 1 85 ? -16.618 -4.586 34.553 1.00 91.06 85 ILE A O 1
ATOM 679 N N . LEU A 1 86 ? -14.920 -3.334 33.832 1.00 89.19 86 LEU A N 1
ATOM 680 C CA . LEU A 1 86 ? -14.634 -2.782 35.160 1.00 89.19 86 LEU A CA 1
ATOM 681 C C . LEU A 1 86 ? -15.758 -1.860 35.645 1.00 89.19 86 LEU A C 1
ATOM 683 O O . LEU A 1 86 ? -16.215 -1.992 36.780 1.00 89.19 86 LEU A O 1
ATOM 687 N N .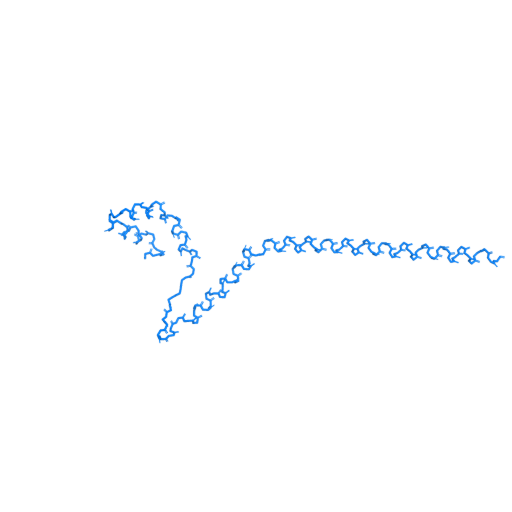 LYS A 1 87 ? -16.270 -0.980 34.776 1.00 88.94 87 LYS A N 1
ATOM 688 C CA . LYS A 1 87 ? -17.397 -0.096 35.116 1.00 88.94 87 LYS A CA 1
ATOM 689 C C . LYS A 1 87 ? -18.665 -0.875 35.461 1.00 88.94 87 LYS A C 1
ATOM 691 O O . LYS A 1 87 ? -19.366 -0.493 36.392 1.00 88.94 87 LYS A O 1
ATOM 696 N N . THR A 1 88 ? -18.949 -1.966 34.753 1.00 90.00 88 THR A N 1
ATOM 697 C CA . THR A 1 88 ? -20.112 -2.820 35.045 1.00 90.00 88 THR A CA 1
ATOM 698 C C . THR A 1 88 ? -19.952 -3.585 36.360 1.00 90.00 88 THR A C 1
ATOM 700 O O . THR A 1 88 ? -20.901 -3.622 37.141 1.00 90.00 88 THR A O 1
ATOM 703 N N . LYS A 1 89 ? -18.761 -4.117 36.671 1.00 91.25 89 LYS A N 1
ATOM 704 C CA . LYS A 1 89 ? -18.475 -4.765 37.968 1.00 91.25 89 LYS A CA 1
ATOM 705 C C . LYS A 1 89 ? -18.650 -3.814 39.155 1.00 91.25 89 LYS A C 1
ATOM 707 O O . LYS A 1 89 ? -19.286 -4.188 40.139 1.00 91.25 89 LYS A O 1
ATOM 712 N N . GLU A 1 90 ? -18.146 -2.586 39.043 1.00 90.69 90 GLU A N 1
ATOM 713 C CA . GLU A 1 90 ? -18.337 -1.533 40.051 1.00 90.69 90 GLU A CA 1
ATOM 714 C C . GLU A 1 90 ? -19.826 -1.213 40.255 1.00 90.69 90 GLU A C 1
ATOM 716 O O . GLU A 1 90 ? -20.317 -1.180 41.384 1.00 90.69 90 GLU A O 1
ATOM 721 N N . LEU A 1 91 ? -20.580 -1.057 39.160 1.00 87.62 91 LEU A N 1
ATOM 722 C CA . LEU A 1 91 ? -22.013 -0.757 39.223 1.00 87.62 91 LEU A CA 1
ATOM 723 C C . LEU A 1 91 ? -22.809 -1.877 39.919 1.00 87.62 91 LEU A C 1
ATOM 725 O O . LEU A 1 91 ? -23.673 -1.603 40.754 1.00 87.62 91 LEU A O 1
ATOM 729 N N . ILE A 1 92 ? -22.495 -3.137 39.599 1.00 90.06 92 ILE A N 1
ATOM 730 C CA . ILE A 1 92 ? -23.131 -4.322 40.193 1.00 90.06 92 ILE A CA 1
ATOM 731 C C . ILE A 1 92 ? -22.803 -4.419 41.690 1.00 90.06 92 ILE A C 1
ATOM 733 O O . ILE A 1 92 ? -23.696 -4.698 42.493 1.00 90.06 92 ILE A O 1
ATOM 737 N N . SER A 1 93 ? -21.554 -4.142 42.079 1.00 91.25 93 SER A N 1
ATOM 738 C CA . SER A 1 93 ? -21.122 -4.129 43.483 1.00 91.25 93 SER A CA 1
ATOM 739 C C . SER A 1 93 ? -21.911 -3.106 44.308 1.00 91.25 93 SER A C 1
ATOM 741 O O . SER A 1 93 ? -22.510 -3.452 45.331 1.00 91.25 93 SER A O 1
ATOM 743 N N . CYS A 1 94 ? -22.015 -1.867 43.815 1.00 83.81 94 CYS A N 1
ATOM 744 C CA . CYS A 1 94 ? -22.794 -0.805 44.455 1.00 83.81 94 CYS A CA 1
ATOM 745 C C . CYS A 1 94 ? -24.279 -1.173 44.591 1.00 83.81 94 CYS A C 1
ATOM 747 O O . CYS A 1 94 ? -24.884 -0.946 45.643 1.00 83.81 94 CYS A O 1
ATOM 749 N N . TYR A 1 95 ? -24.872 -1.783 43.560 1.00 89.06 95 TYR A N 1
ATOM 750 C CA . TYR A 1 95 ? -26.269 -2.217 43.597 1.00 89.06 95 TYR A CA 1
ATOM 751 C C . TYR A 1 95 ? -26.511 -3.274 44.685 1.00 89.06 95 TYR A C 1
ATOM 753 O O . TYR A 1 95 ? -27.435 -3.147 45.491 1.00 89.06 95 TYR A O 1
ATOM 761 N N . HIS A 1 96 ? -25.631 -4.272 44.777 1.00 92.44 96 HIS A N 1
ATOM 762 C CA . HIS A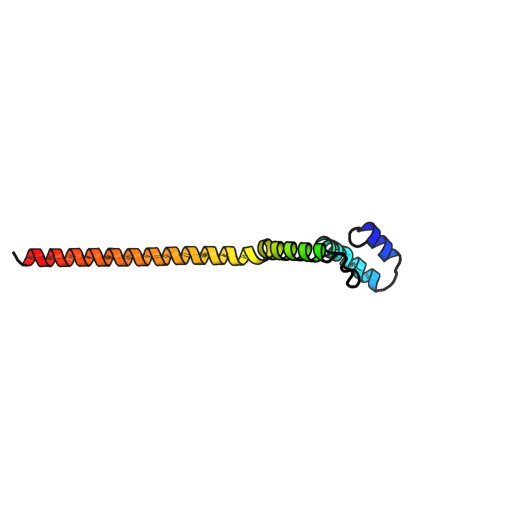 1 96 ? -25.741 -5.339 45.770 1.00 92.44 96 HIS A CA 1
ATOM 763 C C . HIS A 1 96 ? -25.572 -4.818 47.209 1.00 92.44 96 HIS A C 1
ATOM 765 O O . HIS A 1 96 ? -26.306 -5.227 48.112 1.00 92.44 96 HIS A O 1
ATOM 771 N N . LEU A 1 97 ? -24.661 -3.861 47.427 1.00 86.38 97 LEU A N 1
ATOM 772 C CA . LEU A 1 97 ? -24.446 -3.228 48.734 1.00 86.38 97 LEU A CA 1
ATOM 773 C C . LEU A 1 97 ? -25.668 -2.419 49.200 1.00 86.38 97 LEU A C 1
ATOM 775 O O . LEU A 1 97 ? -26.022 -2.444 50.380 1.00 86.38 97 LEU A O 1
ATOM 779 N N . THR A 1 98 ? -26.338 -1.739 48.267 1.00 84.31 98 THR A N 1
ATOM 780 C CA . THR A 1 98 ? -27.535 -0.926 48.543 1.00 84.31 98 THR A CA 1
ATOM 781 C C . THR A 1 98 ? -28.746 -1.798 48.887 1.00 84.31 98 THR A C 1
ATOM 783 O O . THR A 1 98 ? -29.517 -1.480 49.792 1.00 84.31 98 THR A O 1
ATOM 786 N N . ILE A 1 99 ? -28.894 -2.945 48.215 1.00 90.75 99 ILE A N 1
ATOM 787 C CA . ILE A 1 99 ? -29.936 -3.927 48.547 1.00 90.75 99 ILE A CA 1
ATOM 788 C C . ILE A 1 99 ? -29.702 -4.516 49.941 1.00 90.75 99 ILE A C 1
ATOM 790 O O . ILE A 1 99 ? -30.638 -4.600 50.739 1.00 90.75 99 ILE A O 1
ATOM 794 N N . LEU A 1 100 ? -28.462 -4.901 50.257 1.00 90.31 100 LEU A N 1
ATOM 795 C CA . LEU A 1 100 ? -28.119 -5.485 51.555 1.00 90.31 100 LEU A CA 1
ATOM 796 C C . LEU A 1 100 ? -28.362 -4.502 52.708 1.00 90.31 100 LEU A C 1
ATOM 798 O O . LEU A 1 100 ? -28.960 -4.887 53.714 1.00 90.31 100 LEU A O 1
ATOM 802 N N . SER A 1 101 ? -27.971 -3.233 52.560 1.00 87.75 101 SER A N 1
ATOM 803 C CA . SER A 1 101 ? -28.215 -2.214 53.588 1.00 87.75 101 SER A CA 1
ATOM 804 C C . SER A 1 101 ? -29.713 -1.942 53.794 1.00 87.75 101 SER A C 1
ATOM 806 O O . SER A 1 101 ? -30.164 -1.854 54.939 1.00 87.75 101 SER A O 1
ATOM 808 N N . GLY A 1 102 ? -30.511 -1.917 52.719 1.00 88.06 102 GLY A N 1
ATOM 809 C CA . GLY A 1 102 ? -31.972 -1.800 52.791 1.00 88.06 102 GLY A CA 1
ATOM 810 C C . GLY A 1 102 ? -32.654 -2.993 53.477 1.00 88.06 102 GLY A C 1
ATOM 811 O O . GLY A 1 102 ? -33.568 -2.808 54.286 1.00 88.06 102 GLY A O 1
ATOM 812 N N . LEU A 1 103 ? -32.185 -4.220 53.222 1.00 84.81 103 LEU A N 1
ATOM 813 C CA . LEU A 1 103 ? -32.686 -5.437 53.879 1.00 84.81 103 LEU A CA 1
ATOM 814 C C . LEU A 1 103 ? -32.356 -5.475 55.377 1.00 84.81 103 LEU A C 1
ATOM 816 O O . LEU A 1 103 ? -33.180 -5.899 56.189 1.00 84.81 103 LEU A O 1
ATOM 820 N N . ILE A 1 104 ? -31.161 -5.021 55.754 1.00 84.88 104 ILE A N 1
ATOM 821 C CA . ILE A 1 104 ? -30.750 -4.924 57.160 1.00 84.88 104 ILE A CA 1
ATOM 822 C C . ILE A 1 104 ? -31.601 -3.874 57.887 1.00 84.88 104 ILE A C 1
ATOM 824 O O . ILE A 1 104 ? -32.079 -4.136 58.992 1.00 84.88 104 ILE A O 1
ATOM 828 N N . LEU A 1 105 ? -31.854 -2.721 57.258 1.00 82.06 105 LEU A N 1
ATOM 829 C CA . LEU A 1 105 ? -32.656 -1.648 57.847 1.00 82.06 105 LEU A CA 1
ATOM 830 C C . LEU A 1 105 ? -34.123 -2.066 58.041 1.00 82.06 105 LEU A C 1
ATOM 832 O O . LEU A 1 105 ? -34.676 -1.890 59.123 1.00 82.06 105 LEU A O 1
ATOM 836 N N . THR A 1 106 ? -34.743 -2.681 57.032 1.00 77.19 106 THR A N 1
ATOM 837 C CA . THR A 1 106 ? -36.140 -3.152 57.109 1.00 77.19 106 THR A CA 1
ATOM 838 C C . THR A 1 106 ? -36.330 -4.269 58.136 1.00 77.19 106 THR A C 1
ATOM 840 O O . THR A 1 106 ? -37.299 -4.239 58.895 1.00 77.19 106 THR A O 1
ATOM 843 N N . ARG A 1 107 ? -35.377 -5.205 58.252 1.00 76.06 107 ARG A N 1
ATOM 844 C CA . ARG A 1 107 ? -35.381 -6.219 59.323 1.00 76.06 107 ARG A CA 1
ATOM 845 C C . ARG A 1 107 ? -35.141 -5.621 60.712 1.00 76.06 107 ARG A C 1
ATOM 847 O O . ARG A 1 107 ? -35.778 -6.051 61.672 1.00 76.06 107 ARG A O 1
ATOM 854 N N . GLY A 1 108 ? -34.264 -4.624 60.827 1.00 73.06 108 GLY A N 1
ATOM 855 C CA . GLY A 1 108 ? -34.013 -3.905 62.079 1.00 73.06 108 GLY A CA 1
ATOM 856 C C . GLY A 1 108 ? -35.211 -3.079 62.563 1.00 73.06 108 GLY A C 1
ATOM 857 O O . GLY A 1 108 ? -35.430 -2.978 63.769 1.00 73.06 108 GLY A O 1
ATOM 858 N N . LEU A 1 109 ? -36.008 -2.530 61.639 1.00 66.88 109 LEU A N 1
ATOM 859 C CA . LEU A 1 109 ? -37.245 -1.809 61.957 1.00 66.88 109 LEU A CA 1
ATOM 860 C C . LEU A 1 109 ? -38.407 -2.745 62.312 1.00 66.88 109 LEU A C 1
ATOM 862 O O . LEU A 1 109 ? -39.201 -2.390 63.179 1.00 66.88 109 LEU A O 1
ATOM 866 N N . LEU A 1 110 ? -38.489 -3.939 61.712 1.00 63.78 110 LEU A N 1
ATOM 867 C CA . LEU A 1 110 ? -39.496 -4.936 62.098 1.00 63.78 110 LEU A CA 1
ATOM 868 C C . LEU A 1 110 ? -39.269 -5.443 63.532 1.00 63.78 110 LEU A C 1
ATOM 870 O O . LEU A 1 110 ? -40.207 -5.494 64.313 1.00 63.78 110 LEU A O 1
ATOM 874 N N . LYS A 1 111 ? -38.016 -5.727 63.917 1.00 66.81 111 LYS A N 1
ATOM 875 C CA . LYS A 1 111 ? -37.682 -6.270 65.248 1.00 66.81 111 LYS A CA 1
ATOM 876 C C . LYS A 1 111 ? -37.795 -5.264 66.410 1.00 66.81 111 LYS A C 1
ATOM 878 O O . LYS A 1 111 ? -37.678 -5.661 67.561 1.00 66.81 111 LYS A O 1
ATOM 883 N N . ARG A 1 112 ? -37.987 -3.966 66.138 1.00 58.41 112 ARG A N 1
ATOM 884 C CA . ARG A 1 112 ? -38.248 -2.938 67.173 1.00 58.41 112 ARG A CA 1
ATOM 885 C C . ARG A 1 112 ? -39.738 -2.684 67.428 1.00 58.41 112 ARG A C 1
ATOM 887 O O . ARG A 1 112 ? -40.050 -1.839 68.263 1.00 58.41 112 ARG A O 1
ATOM 894 N N . ARG A 1 113 ? -40.635 -3.313 66.662 1.00 57.88 113 ARG A N 1
ATOM 895 C CA . ARG A 1 113 ? -42.082 -3.059 66.716 1.00 57.88 113 ARG A CA 1
ATOM 896 C C . ARG A 1 113 ? -42.878 -4.161 67.433 1.00 57.88 113 ARG A C 1
ATOM 898 O O . ARG A 1 113 ? -44.089 -4.001 67.565 1.00 57.88 113 ARG A O 1
ATOM 905 N N . ASP A 1 114 ? -42.184 -5.192 67.910 1.00 50.84 114 ASP A N 1
ATOM 906 C CA . ASP A 1 114 ? -42.662 -6.253 68.805 1.00 50.84 114 ASP A CA 1
ATOM 907 C C . ASP A 1 114 ? -42.047 -6.046 70.198 1.00 50.84 114 ASP A C 1
ATOM 909 O O . ASP A 1 114 ? -42.752 -6.280 71.204 1.00 50.84 114 ASP A O 1
#

InterPro domains:
  IPR004130 GPN-loop GTPase [PF03029] (1-61)
  IPR004130 GPN-loop GTPase [PTHR21231] (2-68)
  IPR027417 P-loop containing nucleoside triphosphate hydrolase [G3DSA:3.40.50.300] (1-75)

Secondary structure (DSSP, 8-state):
-TT-HHHHHHHHHT--SHHHHHHHHHHHHHHHHHHH-------TTT-TTHHHHHHHHHHHHHHIIIIIIHHHHHHHHHHHHHHHHHHHHHHHHHHHHHHHHHHHHHHHHHTT--

Organism: Aegilops tauschii subsp. strangulata (NCBI:txid200361)